Protein AF-A0A1Y1L1N4-F1 (afdb_monomer_lite)

InterPro domains:
  IPR015883 Beta-hexosaminidase, catalytic domain [PF00728] (5-169)
  IPR017853 Glycoside hydrolase superfamily [SSF51445] (10-170)
  IPR025705 Beta-hexosaminidase [PR00738] (24-42)
  IPR025705 Beta-hexosaminidase [PR00738] (46-59)
  IPR025705 Beta-hexosaminidase [PTHR22600] (9-166)

Foldseek 3Di:
DQPDDCQPVPVVLGQFPDPDHDDQQLLDPVSLVVCLVVQQVVLVVDPDLEDEPEQPDHGPSNNVPDPRSVVVCVVPVVDFLLVVLQSCCVRNVCSNCDCNRNVDPNHEYEYECCCCDPPGHHHPDDDLSYAYEYAEPFPVSVVVQVVVNHHYDYCHPVPHVPPPDPDDPDDD

Secondary structure (DSSP, 8-state):
-TTS---TTSGGG---SSSSP----TT-HHHHHHHHHHHHHHHHH---SEEEEE-----HHHHTT-HHHHHHHHH-TT--HHHHHHHHHHHHHHHHH-HHHHS-SS-EEEEETHHHH-TTT--S---TTSEEEE-SSTHHHHHHHHHTT--EEE--HHHH-TTTTS--SS--

Structure (mmCIF, N/CA/C/O backbone):
data_AF-A0A1Y1L1N4-F1
#
_entry.id   AF-A0A1Y1L1N4-F1
#
loop_
_atom_site.group_PDB
_atom_site.id
_atom_site.type_symbol
_atom_site.label_atom_id
_atom_site.label_alt_id
_atom_site.label_comp_id
_atom_site.label_asym_id
_atom_site.label_entity_id
_atom_site.label_seq_id
_atom_site.pdbx_PDB_ins_code
_atom_site.Cartn_x
_atom_site.Cartn_y
_atom_site.Cartn_z
_atom_site.occupancy
_atom_site.B_iso_or_equiv
_atom_site.auth_seq_id
_atom_site.auth_comp_id
_atom_site.auth_asym_id
_atom_site.auth_atom_id
_atom_site.pdbx_PDB_model_num
ATOM 1 N N . CYS A 1 1 ? 11.489 8.683 -5.565 1.00 94.75 1 CYS A N 1
ATOM 2 C CA . CYS A 1 1 ? 11.864 8.805 -6.988 1.00 94.75 1 CYS A CA 1
ATOM 3 C C . CYS A 1 1 ? 11.060 9.875 -7.763 1.00 94.75 1 CYS A C 1
ATOM 5 O O . CYS A 1 1 ? 11.048 9.839 -8.983 1.00 94.75 1 CYS A O 1
ATOM 7 N N . GLN A 1 2 ? 10.440 10.878 -7.116 1.00 92.56 2 GLN A N 1
ATOM 8 C CA . GLN A 1 2 ? 9.474 11.773 -7.794 1.00 92.56 2 GLN A CA 1
ATOM 9 C C . GLN A 1 2 ? 10.022 12.612 -8.965 1.00 92.56 2 GLN A C 1
ATOM 11 O O . GLN A 1 2 ? 9.280 13.000 -9.853 1.00 92.56 2 GLN A O 1
ATOM 16 N N . ASN A 1 3 ? 11.325 12.908 -8.948 1.00 91.94 3 ASN A N 1
ATOM 17 C CA . ASN A 1 3 ? 12.011 13.687 -9.985 1.00 91.94 3 ASN A CA 1
ATOM 18 C C . ASN A 1 3 ? 12.917 12.793 -10.849 1.00 91.94 3 ASN A C 1
ATOM 20 O O . ASN A 1 3 ? 13.913 13.266 -11.393 1.00 91.94 3 ASN A O 1
ATOM 24 N N . SER A 1 4 ? 12.653 11.486 -10.877 1.00 92.88 4 SER A N 1
ATOM 25 C CA . SER A 1 4 ? 13.426 10.528 -11.669 1.00 92.88 4 SER A CA 1
ATOM 26 C C . SER A 1 4 ? 12.684 10.143 -12.941 1.00 92.88 4 SER A C 1
ATOM 28 O O . SER A 1 4 ? 11.476 10.331 -13.053 1.00 92.88 4 SER A O 1
ATOM 30 N N . TRP A 1 5 ? 13.419 9.573 -13.887 1.00 95.69 5 TRP A N 1
ATOM 31 C CA . TRP A 1 5 ? 12.833 8.902 -15.033 1.00 95.69 5 TRP A CA 1
ATOM 32 C C . TRP A 1 5 ? 12.209 7.566 -14.597 1.00 95.69 5 TRP A C 1
ATOM 34 O O . TRP A 1 5 ? 12.852 6.783 -13.899 1.00 95.69 5 TRP A O 1
ATOM 44 N N . TRP A 1 6 ? 10.964 7.301 -15.007 1.00 95.81 6 TRP A N 1
ATOM 45 C CA . TRP A 1 6 ? 10.266 6.039 -14.710 1.00 95.81 6 TRP A CA 1
ATOM 46 C C . TRP A 1 6 ? 10.940 4.803 -15.325 1.00 95.81 6 TRP A C 1
ATOM 48 O O . TRP A 1 6 ? 10.800 3.719 -14.777 1.00 95.81 6 TRP A O 1
ATOM 58 N N . SER A 1 7 ? 11.746 4.990 -16.377 1.00 96.50 7 SER A N 1
ATOM 59 C CA . SER A 1 7 ? 12.719 4.025 -16.903 1.00 96.50 7 SER A CA 1
ATOM 60 C C . SER A 1 7 ? 12.162 2.700 -17.433 1.00 96.50 7 SER A C 1
ATOM 62 O O . SER A 1 7 ? 12.846 1.680 -17.378 1.00 96.50 7 SER A O 1
ATOM 64 N N . ASN A 1 8 ? 10.962 2.700 -18.022 1.00 95.81 8 ASN A N 1
ATOM 65 C CA . ASN A 1 8 ? 10.428 1.507 -18.698 1.00 95.81 8 ASN A CA 1
ATOM 66 C C . ASN A 1 8 ? 11.102 1.203 -20.052 1.00 95.81 8 ASN A C 1
ATOM 68 O O . ASN A 1 8 ? 10.989 0.089 -20.555 1.00 95.81 8 ASN A O 1
ATOM 72 N N . ASP A 1 9 ? 11.850 2.151 -20.618 1.00 95.00 9 ASP A N 1
ATOM 73 C CA . ASP A 1 9 ? 12.786 1.956 -21.738 1.00 95.00 9 ASP A CA 1
ATOM 74 C C . ASP A 1 9 ? 14.054 1.173 -21.332 1.00 95.00 9 ASP A C 1
ATOM 76 O O . ASP A 1 9 ? 14.704 0.559 -22.178 1.00 95.00 9 ASP A O 1
ATOM 80 N N . ASN A 1 10 ? 14.385 1.143 -20.037 1.00 96.12 10 ASN A N 1
ATOM 81 C CA . ASN A 1 10 ? 15.445 0.324 -19.451 1.00 96.12 10 ASN A CA 1
ATOM 82 C C . ASN A 1 10 ? 14.941 -0.363 -18.172 1.00 96.12 10 ASN A C 1
ATOM 84 O O . ASN A 1 10 ? 15.230 0.071 -17.055 1.00 96.12 10 ASN A O 1
ATOM 88 N N . TRP A 1 11 ? 14.181 -1.445 -18.363 1.00 94.31 11 TRP A N 1
ATOM 89 C CA . TRP A 1 11 ? 13.404 -2.128 -17.323 1.00 94.31 11 TRP A CA 1
ATOM 90 C C . TRP A 1 11 ? 14.145 -2.429 -16.003 1.00 94.31 11 TRP A C 1
ATOM 92 O O . TRP A 1 11 ? 13.573 -2.177 -14.945 1.00 94.31 11 TRP A O 1
ATOM 102 N N . PRO A 1 12 ? 15.417 -2.881 -15.989 1.00 95.94 12 PRO A N 1
ATOM 103 C CA . PRO A 1 12 ? 16.164 -3.071 -14.739 1.00 95.94 12 PRO A CA 1
ATOM 104 C C . PRO A 1 12 ? 16.289 -1.827 -13.844 1.00 95.94 12 PRO A C 1
ATOM 106 O O . PRO A 1 12 ? 16.607 -1.958 -12.664 1.00 95.94 12 PRO A O 1
ATOM 109 N N . LEU A 1 13 ? 16.086 -0.626 -14.392 1.00 95.69 13 LEU A N 1
ATOM 110 C CA . LEU A 1 13 ? 16.136 0.647 -13.669 1.00 95.69 13 LEU A CA 1
ATOM 111 C C . LEU A 1 13 ? 14.746 1.262 -13.443 1.00 95.69 13 LEU A C 1
ATOM 113 O O . LEU A 1 13 ? 14.669 2.402 -12.979 1.00 95.69 13 LEU A O 1
ATOM 117 N N . HIS A 1 14 ? 13.665 0.546 -13.770 1.00 96.81 14 HIS A N 1
ATOM 118 C CA . HIS A 1 14 ? 12.310 1.080 -13.691 1.00 96.81 14 HIS A CA 1
ATOM 119 C C . HIS A 1 14 ? 11.928 1.530 -12.269 1.00 96.81 14 HIS A C 1
ATOM 121 O O . HIS A 1 14 ? 12.365 0.961 -11.264 1.00 96.81 14 HIS A O 1
ATOM 127 N N . THR A 1 15 ? 11.124 2.589 -12.170 1.00 97.69 15 THR A N 1
ATOM 128 C CA . THR A 1 15 ? 10.691 3.165 -10.882 1.00 97.69 15 THR A CA 1
ATOM 129 C C . THR A 1 15 ? 9.181 3.363 -10.761 1.00 97.69 15 THR A C 1
ATOM 131 O O . THR A 1 15 ? 8.722 3.759 -9.690 1.00 97.69 15 THR A O 1
ATOM 134 N N . ALA A 1 16 ? 8.422 3.098 -11.829 1.00 97.56 16 ALA A N 1
ATOM 135 C CA . ALA A 1 16 ? 6.962 3.137 -11.882 1.00 97.56 16 ALA A CA 1
ATOM 136 C C . ALA A 1 16 ? 6.424 2.282 -13.029 1.00 97.56 16 ALA A C 1
ATOM 138 O O . ALA A 1 16 ? 7.054 2.203 -14.079 1.00 97.56 16 ALA A O 1
ATOM 139 N N . VAL A 1 17 ? 5.231 1.701 -12.863 1.00 96.19 17 VAL A N 1
ATOM 140 C CA . VAL A 1 17 ? 4.516 1.037 -13.969 1.00 96.19 17 VAL A CA 1
ATOM 141 C C . VAL A 1 17 ? 4.051 2.025 -15.036 1.00 96.19 17 VAL A C 1
ATOM 143 O O . VAL A 1 17 ? 3.884 1.638 -16.188 1.00 96.19 17 VAL A O 1
ATOM 146 N N . GLN A 1 18 ? 3.846 3.288 -14.655 1.00 95.56 18 GLN A N 1
ATOM 147 C CA . GLN A 1 18 ? 3.304 4.368 -15.475 1.00 95.56 18 GLN A CA 1
ATOM 148 C C . GLN A 1 18 ? 3.935 5.709 -15.051 1.00 95.56 18 GLN A C 1
ATOM 150 O O . GLN A 1 18 ? 4.211 5.902 -13.863 1.00 95.56 18 GLN A O 1
ATOM 155 N N . PRO A 1 19 ? 4.179 6.664 -15.969 1.00 95.00 19 PRO A N 1
ATOM 156 C CA . PRO A 1 19 ? 4.549 8.021 -15.579 1.00 95.00 19 PRO A CA 1
ATOM 157 C C . PRO A 1 19 ? 3.352 8.715 -14.904 1.00 95.00 19 PRO A C 1
ATOM 159 O O . PRO A 1 19 ? 2.224 8.616 -15.383 1.00 95.00 19 PRO A O 1
ATOM 162 N N . ASN A 1 20 ? 3.524 9.479 -13.826 1.00 95.50 20 ASN A N 1
ATOM 163 C CA . ASN A 1 20 ? 4.750 10.033 -13.232 1.00 95.50 20 ASN A CA 1
ATOM 164 C C . ASN A 1 20 ? 5.213 9.232 -11.988 1.00 95.50 20 ASN A C 1
ATOM 166 O O . ASN A 1 20 ? 4.374 8.966 -11.127 1.00 95.50 20 ASN A O 1
ATOM 170 N N . PRO A 1 21 ? 6.510 8.883 -11.825 1.00 97.44 21 PRO A N 1
ATOM 171 C CA . PRO A 1 21 ? 6.954 8.064 -10.698 1.00 97.44 21 PRO A CA 1
ATOM 172 C C . PRO A 1 21 ? 6.876 8.812 -9.363 1.00 97.44 21 PRO A C 1
ATOM 174 O O . PRO A 1 21 ? 7.048 10.028 -9.296 1.00 97.44 21 PRO A O 1
ATOM 177 N N . GLY A 1 22 ? 6.700 8.078 -8.263 1.00 98.12 22 GLY A N 1
ATOM 178 C CA . GLY A 1 22 ? 6.703 8.652 -6.919 1.00 98.12 22 GLY A CA 1
ATOM 179 C C . GLY A 1 22 ? 6.117 7.715 -5.868 1.00 98.12 22 GLY A C 1
ATOM 180 O O . GLY A 1 22 ? 5.051 7.155 -6.061 1.00 98.12 22 GLY A O 1
ATOM 181 N N . GLN A 1 23 ? 6.802 7.583 -4.731 1.00 98.50 23 GLN A N 1
ATOM 182 C CA . GLN A 1 23 ? 6.330 6.840 -3.561 1.00 98.50 23 GLN A CA 1
ATOM 183 C C . GLN A 1 23 ? 6.731 7.581 -2.288 1.00 98.50 23 GLN A C 1
ATOM 185 O O . GLN A 1 23 ? 7.742 8.294 -2.272 1.00 98.50 23 GLN A O 1
ATOM 190 N N . LEU A 1 24 ? 5.942 7.402 -1.227 1.00 98.44 24 LEU A N 1
ATOM 191 C CA . LEU A 1 24 ? 6.238 7.952 0.093 1.00 98.44 24 LEU A CA 1
ATOM 192 C C . LEU A 1 24 ? 7.542 7.361 0.645 1.00 98.44 24 LEU A C 1
ATOM 194 O O . LEU A 1 24 ? 7.803 6.165 0.528 1.00 98.44 24 LEU A O 1
ATOM 198 N N . ASP A 1 25 ? 8.358 8.204 1.278 1.00 98.31 25 ASP A N 1
ATOM 199 C CA . ASP A 1 25 ? 9.550 7.745 1.988 1.00 98.31 25 ASP A CA 1
ATOM 200 C C . ASP A 1 25 ? 9.151 7.254 3.382 1.00 98.31 25 ASP A C 1
ATOM 202 O O . ASP A 1 25 ? 8.943 8.048 4.304 1.00 98.31 25 ASP A O 1
ATOM 206 N N . VAL A 1 26 ? 9.033 5.938 3.525 1.00 97.88 26 VAL A N 1
ATOM 207 C CA . VAL A 1 26 ? 8.570 5.290 4.760 1.00 97.88 26 VAL A CA 1
ATOM 208 C C . VAL A 1 26 ? 9.583 5.390 5.904 1.00 97.88 26 VAL A C 1
ATOM 210 O O . VAL A 1 26 ? 9.204 5.210 7.059 1.00 97.88 26 VAL A O 1
ATOM 213 N N . MET A 1 27 ? 10.846 5.726 5.610 1.00 98.31 27 MET A N 1
ATOM 214 C CA . MET A 1 27 ? 11.891 5.950 6.616 1.00 98.31 27 MET A CA 1
ATOM 215 C C . MET A 1 27 ? 11.971 7.403 7.083 1.00 98.31 27 MET A C 1
ATOM 217 O O . MET A 1 27 ? 12.674 7.699 8.047 1.00 98.31 27 MET A O 1
ATOM 221 N N . ASN A 1 28 ? 11.264 8.327 6.431 1.00 98.25 28 ASN A N 1
ATOM 222 C CA . ASN A 1 28 ? 11.184 9.710 6.878 1.00 98.25 28 ASN A CA 1
ATOM 223 C C . ASN A 1 28 ? 10.061 9.867 7.922 1.00 98.25 28 ASN A C 1
ATOM 225 O O . ASN A 1 28 ? 8.886 9.789 7.561 1.00 98.25 28 ASN A O 1
ATOM 229 N N . PRO A 1 29 ? 10.357 10.195 9.197 1.00 97.75 29 PRO A N 1
ATOM 230 C CA . PRO A 1 29 ? 9.323 10.321 10.230 1.00 97.75 29 PRO A CA 1
ATOM 231 C C . PRO A 1 29 ? 8.270 11.398 9.925 1.00 97.75 29 PRO A C 1
ATOM 233 O O . PRO A 1 29 ? 7.133 11.316 10.391 1.00 97.75 29 PRO A O 1
ATOM 236 N N . LYS A 1 30 ? 8.622 12.414 9.122 1.00 98.44 30 LYS A N 1
ATOM 237 C CA . LYS A 1 30 ? 7.679 13.464 8.708 1.00 98.44 30 LYS A CA 1
ATOM 238 C C . LYS A 1 30 ? 6.596 12.943 7.763 1.00 98.44 30 LYS A C 1
ATOM 240 O O . LYS A 1 30 ? 5.533 13.556 7.709 1.00 98.44 30 LYS A O 1
ATOM 245 N N . THR A 1 31 ? 6.826 11.823 7.073 1.00 98.62 31 THR A N 1
ATOM 246 C CA . THR A 1 31 ? 5.821 11.167 6.224 1.00 98.62 31 THR A CA 1
ATOM 247 C C . THR A 1 31 ? 4.559 10.879 7.025 1.00 98.62 31 THR A C 1
ATOM 249 O O . THR A 1 31 ? 3.486 11.348 6.660 1.00 98.62 31 THR A O 1
ATOM 252 N N . TYR A 1 32 ? 4.688 10.224 8.179 1.00 98.56 32 TYR A N 1
ATOM 253 C CA . TYR A 1 32 ? 3.546 9.864 9.023 1.00 98.56 32 TYR A CA 1
ATOM 254 C C . TYR A 1 32 ? 2.842 11.089 9.620 1.00 98.56 32 TYR A C 1
ATOM 256 O O . TYR A 1 32 ? 1.623 11.096 9.753 1.00 98.56 32 TYR A O 1
ATOM 264 N N . GLN A 1 33 ? 3.575 12.169 9.909 1.00 98.31 33 GLN A N 1
ATOM 265 C CA . GLN A 1 33 ? 2.964 13.418 10.383 1.00 98.31 33 GLN A CA 1
ATOM 266 C C . GLN A 1 33 ? 2.085 14.066 9.309 1.00 98.31 33 GLN A C 1
ATOM 268 O O . GLN A 1 33 ? 0.987 14.538 9.605 1.00 98.31 33 GLN A O 1
ATOM 273 N N . VAL A 1 34 ? 2.571 14.118 8.068 1.00 98.62 34 VAL A N 1
ATOM 274 C CA . VAL A 1 34 ? 1.827 14.711 6.950 1.00 98.62 34 VAL A CA 1
ATOM 275 C C . VAL A 1 34 ? 0.650 13.820 6.568 1.00 98.62 34 VAL A C 1
ATOM 277 O O . VAL A 1 34 ? -0.473 14.314 6.491 1.00 98.62 34 VAL A O 1
ATOM 280 N N . VAL A 1 35 ? 0.884 12.513 6.415 1.00 98.62 35 VAL A N 1
ATOM 281 C CA . VAL A 1 35 ? -0.160 11.521 6.120 1.00 98.62 35 VAL A CA 1
ATOM 282 C C . VAL A 1 35 ? -1.257 11.568 7.180 1.00 98.62 35 VAL A C 1
ATOM 284 O O . VAL A 1 35 ? -2.423 11.664 6.819 1.00 98.62 35 VAL A O 1
ATOM 287 N N . GLY A 1 36 ? -0.910 11.598 8.470 1.00 98.38 36 GLY A N 1
ATOM 288 C CA . GLY A 1 36 ? -1.888 11.696 9.557 1.00 98.38 36 GLY A CA 1
ATOM 289 C C . GLY A 1 36 ? -2.743 12.956 9.504 1.00 98.38 36 GLY A C 1
ATOM 290 O O . GLY A 1 36 ? -3.957 12.874 9.674 1.00 98.38 36 GLY A O 1
ATOM 291 N N . LYS A 1 37 ? -2.146 14.115 9.202 1.00 98.50 37 LYS A N 1
ATOM 292 C CA . LYS A 1 37 ? -2.897 15.374 9.067 1.00 98.50 37 LYS A CA 1
ATOM 293 C C . LYS A 1 37 ? -3.869 15.337 7.893 1.00 98.50 37 LYS A C 1
ATOM 295 O O . LYS A 1 37 ? -5.041 15.654 8.076 1.00 98.50 37 LYS A O 1
ATOM 300 N N . VAL A 1 38 ? -3.394 14.921 6.717 1.00 98.69 38 VAL A N 1
ATOM 301 C CA . VAL A 1 38 ? -4.228 14.816 5.509 1.00 98.69 38 VAL A CA 1
ATOM 302 C C . VAL A 1 38 ? -5.346 13.799 5.727 1.00 98.69 38 VAL A C 1
ATOM 304 O O . VAL A 1 38 ? -6.514 14.112 5.509 1.00 98.69 38 VAL A O 1
ATOM 307 N N . TYR A 1 39 ? -5.007 12.611 6.230 1.00 98.69 39 TYR A N 1
ATOM 308 C CA . TYR A 1 39 ? -5.973 11.565 6.547 1.00 98.69 39 TYR A CA 1
ATOM 309 C C . TYR A 1 39 ? -7.027 12.048 7.544 1.00 98.69 39 TYR A C 1
ATOM 311 O O . TYR A 1 39 ? -8.214 11.810 7.328 1.00 98.69 39 TYR A O 1
ATOM 319 N N . SER A 1 40 ? -6.624 12.750 8.608 1.00 98.31 40 SER A N 1
ATOM 320 C CA . SER A 1 40 ? -7.569 13.219 9.619 1.00 98.31 40 SER A CA 1
ATOM 321 C C . SER A 1 40 ? -8.517 14.288 9.089 1.00 98.31 40 SER A C 1
ATOM 323 O O . SER A 1 40 ? -9.715 14.240 9.372 1.00 98.31 40 SER A O 1
ATOM 325 N N . GLU A 1 41 ? -8.015 15.230 8.288 1.00 98.31 41 GLU A N 1
ATOM 326 C CA . GLU A 1 41 ? -8.864 16.246 7.667 1.00 98.31 41 GLU A CA 1
ATOM 327 C C . GLU A 1 41 ? -9.890 15.613 6.719 1.00 98.31 41 GLU A C 1
ATOM 329 O O . GLU A 1 41 ? -11.077 15.937 6.796 1.00 98.31 41 GLU A O 1
ATOM 334 N N . LEU A 1 42 ? -9.457 14.682 5.863 1.00 98.31 42 LEU A N 1
ATOM 335 C CA . LEU A 1 42 ? -10.349 13.985 4.937 1.00 98.31 42 LEU A CA 1
ATOM 336 C C . LEU A 1 42 ? -11.362 13.120 5.689 1.00 98.31 42 LEU A C 1
ATOM 338 O O . LEU A 1 42 ? -12.560 13.222 5.438 1.00 98.31 42 LEU A O 1
ATOM 342 N N . SER A 1 43 ? -10.912 12.323 6.657 1.00 97.81 43 SER A N 1
ATOM 343 C CA . SER A 1 43 ? -11.781 11.411 7.412 1.00 97.81 43 SER A CA 1
ATOM 344 C C . SER A 1 43 ? -12.902 12.135 8.151 1.00 97.81 43 SER A C 1
ATOM 346 O O . SER A 1 43 ? -14.002 11.607 8.254 1.00 97.81 43 SER A O 1
ATOM 348 N N . LYS A 1 44 ? -12.665 13.369 8.613 1.00 93.62 44 LYS A N 1
ATOM 349 C CA . LYS A 1 44 ? -13.688 14.201 9.268 1.00 93.62 44 LYS A CA 1
ATOM 350 C C . LYS A 1 44 ? -14.714 14.789 8.294 1.00 93.62 44 LYS A C 1
ATOM 352 O O . LYS A 1 44 ? -15.776 15.223 8.733 1.00 93.62 44 LYS A O 1
ATOM 357 N N . LYS A 1 45 ? -14.415 14.822 6.992 1.00 96.88 45 LYS A N 1
ATOM 358 C CA . LYS A 1 45 ? -15.336 15.292 5.943 1.00 96.88 45 LYS A CA 1
ATOM 359 C C . LYS A 1 45 ? -16.199 14.172 5.365 1.00 96.88 45 LYS A C 1
ATOM 361 O O . LYS A 1 45 ? -17.295 14.455 4.890 1.00 96.88 45 LYS A O 1
ATOM 366 N N . PHE A 1 46 ? -15.729 12.927 5.406 1.00 97.31 46 PHE A N 1
ATOM 367 C CA . PHE A 1 46 ? -16.465 11.774 4.893 1.00 97.31 46 PHE A CA 1
ATOM 368 C C . PHE A 1 46 ? -17.174 11.026 6.023 1.00 97.31 46 PHE A C 1
ATOM 370 O O . PHE A 1 46 ? -16.564 10.603 7.000 1.00 97.31 46 PHE A O 1
ATOM 377 N N . SER A 1 47 ? -18.486 10.846 5.882 1.00 96.00 47 SER A N 1
ATOM 378 C CA . SER A 1 47 ? -19.318 10.213 6.907 1.00 96.00 47 SER A CA 1
ATOM 379 C C . SER A 1 47 ? -19.215 8.691 6.937 1.00 96.00 47 SER A C 1
ATOM 381 O O . SER A 1 47 ? -19.769 8.093 7.852 1.00 96.00 47 SER A O 1
ATOM 383 N N . ASP A 1 48 ? -18.555 8.064 5.969 1.00 97.56 48 ASP A N 1
ATOM 384 C CA . ASP A 1 48 ? -18.472 6.609 5.871 1.00 97.56 48 ASP A CA 1
ATOM 385 C C . ASP A 1 48 ? -17.453 6.016 6.860 1.00 97.56 48 ASP A C 1
ATOM 387 O O . ASP A 1 48 ? -16.448 6.651 7.215 1.00 97.56 48 ASP A O 1
ATOM 391 N N . ASP A 1 49 ? -17.718 4.795 7.321 1.00 97.12 49 ASP A N 1
ATOM 392 C CA . ASP A 1 49 ? -16.839 4.064 8.237 1.00 97.12 49 ASP A CA 1
ATOM 393 C C . ASP A 1 49 ? -15.743 3.294 7.486 1.00 97.12 49 ASP A C 1
ATOM 395 O O . ASP A 1 49 ? -14.711 2.969 8.076 1.00 97.12 49 ASP A O 1
ATOM 399 N N . PHE A 1 50 ? -15.857 3.134 6.167 1.00 98.38 50 PHE A N 1
ATOM 400 C CA . PHE A 1 50 ? -14.794 2.658 5.290 1.00 98.38 50 PHE A CA 1
ATOM 401 C C . PHE A 1 50 ? -13.875 3.793 4.830 1.00 98.38 50 PHE A C 1
ATOM 403 O O . PHE A 1 50 ? -14.305 4.913 4.550 1.00 98.38 50 PHE A O 1
ATOM 410 N N . PHE A 1 51 ? -12.579 3.502 4.737 1.00 98.75 51 PHE A N 1
ATOM 411 C CA . PHE A 1 51 ? -11.608 4.386 4.095 1.00 98.75 51 PHE A CA 1
ATOM 412 C C . PHE A 1 51 ? -10.621 3.554 3.277 1.00 98.75 51 PHE A C 1
ATOM 414 O O . PHE A 1 51 ? -9.966 2.659 3.812 1.00 98.75 51 PHE A O 1
ATOM 421 N N . HIS A 1 52 ? -10.496 3.852 1.985 1.00 98.81 52 HIS A N 1
ATOM 422 C CA . HIS A 1 52 ? -9.520 3.187 1.128 1.00 98.81 52 HIS A CA 1
ATOM 423 C C . HIS A 1 52 ? -8.159 3.878 1.254 1.00 98.81 52 HIS A C 1
ATOM 425 O O . HIS A 1 52 ? -8.051 5.077 1.001 1.00 98.81 52 HIS A O 1
ATOM 431 N N . VAL A 1 53 ? -7.119 3.140 1.644 1.00 98.69 53 VAL A N 1
ATOM 432 C CA . VAL A 1 53 ? -5.764 3.693 1.862 1.00 98.69 53 VAL A CA 1
ATOM 433 C C . VAL A 1 53 ? -4.740 3.232 0.819 1.00 98.69 53 VAL A C 1
ATOM 435 O O . VAL A 1 53 ? -3.565 3.572 0.925 1.00 98.69 53 VAL A O 1
ATOM 438 N N . GLY A 1 54 ? -5.187 2.511 -0.214 1.00 98.56 54 GLY A N 1
ATOM 439 C CA . GLY A 1 54 ? -4.366 2.141 -1.372 1.00 98.56 54 GLY A CA 1
ATOM 440 C C . GLY A 1 54 ? -3.526 0.899 -1.095 1.00 98.56 54 GLY A C 1
ATOM 441 O O . GLY A 1 54 ? -4.049 -0.085 -0.574 1.00 98.56 54 GLY A O 1
ATOM 442 N N . GLY A 1 55 ? -2.236 0.960 -1.425 1.00 97.94 55 GLY A N 1
ATOM 443 C CA . GLY A 1 55 ? -1.274 -0.120 -1.175 1.00 97.94 55 GLY A CA 1
ATOM 444 C C . GLY A 1 55 ? -0.964 -0.989 -2.396 1.00 97.94 55 GLY A C 1
ATOM 445 O O . GLY A 1 55 ? -0.418 -2.075 -2.239 1.00 97.94 55 GLY A O 1
ATOM 446 N N . ASP A 1 56 ? -1.314 -0.514 -3.584 1.00 98.50 56 ASP A N 1
ATOM 447 C CA . ASP A 1 56 ? -1.018 -1.097 -4.887 1.00 98.50 56 ASP A CA 1
ATOM 448 C C . ASP A 1 56 ? 0.399 -0.770 -5.383 1.00 98.50 56 ASP A C 1
ATOM 450 O O . ASP A 1 56 ? 0.977 0.268 -5.053 1.00 98.50 56 ASP A O 1
ATOM 454 N N . GLU A 1 57 ? 0.950 -1.687 -6.187 1.00 98.06 57 GLU A N 1
ATOM 455 C CA . GLU A 1 57 ? 2.066 -1.444 -7.111 1.00 98.06 57 GLU A CA 1
ATOM 456 C C . GLU A 1 57 ? 3.324 -0.787 -6.512 1.00 98.06 57 GLU A C 1
ATOM 458 O O . GLU A 1 57 ? 3.927 0.103 -7.116 1.00 98.06 57 GLU A O 1
ATOM 463 N N . LEU A 1 58 ? 3.792 -1.249 -5.348 1.00 98.12 58 LEU A N 1
ATOM 464 C CA . LEU A 1 58 ? 5.075 -0.791 -4.803 1.00 98.12 58 LEU A CA 1
ATOM 465 C C . LEU A 1 58 ? 6.249 -1.138 -5.732 1.00 98.12 58 LEU A C 1
ATOM 467 O O . LEU A 1 58 ? 6.521 -2.298 -6.024 1.00 98.12 58 LEU A O 1
ATOM 471 N N . GLN A 1 59 ? 7.012 -0.118 -6.119 1.00 97.88 59 GLN A N 1
ATOM 472 C CA . GLN A 1 59 ? 8.151 -0.218 -7.028 1.00 97.88 59 GLN A CA 1
ATOM 473 C C . GLN A 1 59 ? 9.458 -0.167 -6.253 1.00 97.88 59 GLN A C 1
ATOM 475 O O . GLN A 1 59 ? 9.863 0.873 -5.714 1.00 97.88 59 GLN A O 1
ATOM 480 N N . ILE A 1 60 ? 10.167 -1.290 -6.236 1.00 96.44 60 ILE A N 1
ATOM 481 C CA . ILE A 1 60 ? 11.410 -1.423 -5.474 1.00 96.44 60 ILE A CA 1
ATOM 482 C C . ILE A 1 60 ? 12.525 -0.505 -5.997 1.00 96.44 60 ILE A C 1
ATOM 484 O O . ILE A 1 60 ? 13.304 0.040 -5.209 1.00 96.44 60 ILE A O 1
ATOM 488 N N . GLY A 1 61 ? 12.547 -0.231 -7.308 1.00 96.94 61 GLY A N 1
ATOM 489 C CA . GLY A 1 61 ? 13.488 0.708 -7.923 1.00 96.94 61 GLY A CA 1
ATOM 490 C C . GLY A 1 61 ? 13.310 2.144 -7.419 1.00 96.94 61 GLY A C 1
ATOM 491 O O . GLY A 1 61 ? 14.292 2.870 -7.239 1.00 96.94 61 GLY A O 1
ATOM 492 N N . CYS A 1 62 ? 12.078 2.548 -7.080 1.00 98.00 62 CYS A N 1
ATOM 493 C CA . CYS A 1 62 ? 11.802 3.885 -6.554 1.00 98.00 62 CYS A CA 1
ATOM 494 C C . CYS A 1 62 ? 12.472 4.127 -5.191 1.00 98.00 62 CYS A C 1
ATOM 496 O O . CYS A 1 62 ? 12.933 5.243 -4.905 1.00 98.00 62 CYS A O 1
ATOM 498 N N . PHE A 1 63 ? 12.547 3.087 -4.357 1.00 97.06 63 PHE A N 1
ATOM 499 C CA . PHE A 1 63 ? 13.086 3.165 -3.000 1.00 97.06 63 PHE A CA 1
ATOM 500 C C . PHE A 1 63 ? 14.588 3.454 -2.963 1.00 97.06 63 PHE A C 1
ATOM 502 O O . PHE A 1 63 ? 15.060 4.103 -2.027 1.00 97.06 63 PHE A O 1
ATOM 509 N N . ASN A 1 64 ? 15.333 3.076 -4.006 1.00 95.62 64 ASN A N 1
ATOM 510 C CA . ASN A 1 64 ? 16.777 3.314 -4.089 1.00 95.62 64 ASN A CA 1
ATOM 511 C C . ASN A 1 64 ? 17.141 4.816 -4.115 1.00 95.62 64 ASN A C 1
ATOM 513 O O . ASN A 1 64 ? 18.266 5.210 -3.813 1.00 95.62 64 ASN A O 1
ATOM 517 N N . PHE A 1 65 ? 16.174 5.685 -4.423 1.00 97.69 65 PHE A N 1
ATOM 518 C CA . PHE A 1 65 ? 16.358 7.138 -4.413 1.00 97.69 65 PHE A CA 1
ATOM 519 C C . PHE A 1 65 ? 16.278 7.754 -3.009 1.00 97.69 65 PHE A C 1
ATOM 521 O O . PHE A 1 65 ? 16.698 8.898 -2.828 1.00 97.69 65 PHE A O 1
ATOM 528 N N . SER A 1 66 ? 15.763 7.035 -2.006 1.00 98.12 66 SER A N 1
ATOM 529 C CA . SER A 1 66 ? 15.773 7.510 -0.620 1.00 98.12 66 SER A CA 1
ATOM 530 C C . SER A 1 66 ? 17.095 7.153 0.051 1.00 98.12 66 SER A C 1
ATOM 532 O O . SER A 1 66 ? 17.514 5.995 0.080 1.00 98.12 66 SER A O 1
ATOM 534 N N . LYS A 1 67 ? 17.768 8.150 0.639 1.00 98.06 67 LYS A N 1
ATOM 535 C CA . LYS A 1 67 ? 18.916 7.880 1.513 1.00 98.06 67 LYS A CA 1
ATOM 536 C C . LYS A 1 67 ? 18.481 7.103 2.761 1.00 98.06 67 LYS A C 1
ATOM 538 O O . LYS A 1 67 ? 19.161 6.157 3.124 1.00 98.06 67 LYS A O 1
ATOM 543 N N . GLY A 1 68 ? 17.348 7.465 3.369 1.00 98.44 68 GLY A N 1
ATOM 544 C CA . GLY A 1 68 ? 16.853 6.817 4.587 1.00 98.44 68 GLY A CA 1
ATOM 545 C C . GLY A 1 68 ? 16.575 5.330 4.381 1.00 98.44 68 GLY A C 1
ATOM 546 O O . GLY A 1 68 ? 17.011 4.512 5.183 1.00 98.44 68 GLY A O 1
ATOM 547 N N . ILE A 1 69 ? 15.936 4.969 3.266 1.00 98.44 69 ILE A N 1
ATOM 548 C CA . ILE A 1 69 ? 15.677 3.562 2.932 1.00 98.44 69 ILE A CA 1
ATOM 549 C C . ILE A 1 69 ? 16.983 2.809 2.640 1.00 98.44 69 ILE A C 1
ATOM 551 O O . ILE A 1 69 ? 17.180 1.709 3.152 1.00 98.44 69 ILE A O 1
ATOM 555 N N . ARG A 1 70 ? 17.915 3.404 1.883 1.00 98.38 70 ARG A N 1
ATOM 556 C CA . ARG A 1 70 ? 19.230 2.783 1.637 1.00 98.38 70 ARG A CA 1
ATOM 557 C C . ARG A 1 70 ? 20.031 2.570 2.922 1.00 98.38 70 ARG A C 1
ATOM 559 O O . ARG A 1 70 ? 20.590 1.495 3.107 1.00 98.38 70 ARG A O 1
ATOM 566 N N . ASP A 1 71 ? 20.067 3.561 3.810 1.00 98.56 71 ASP A N 1
ATOM 567 C CA . ASP A 1 71 ? 20.733 3.446 5.111 1.00 98.56 71 ASP A CA 1
ATOM 568 C C . ASP A 1 71 ? 20.071 2.352 5.969 1.00 98.56 71 ASP A C 1
ATOM 570 O O . ASP A 1 71 ? 20.759 1.584 6.639 1.00 98.56 71 ASP A O 1
ATOM 574 N N . TRP A 1 72 ? 18.738 2.246 5.924 1.00 98.50 72 TRP A N 1
ATOM 575 C CA . TRP A 1 72 ? 17.983 1.229 6.654 1.00 98.50 72 TRP A CA 1
ATOM 576 C C . TRP A 1 72 ? 18.303 -0.192 6.172 1.00 98.50 72 TRP A C 1
ATOM 578 O O . TRP A 1 72 ? 18.492 -1.074 7.008 1.00 98.50 72 TRP A O 1
ATOM 588 N N . PHE A 1 73 ? 18.446 -0.417 4.864 1.00 98.44 73 PHE A N 1
ATOM 589 C CA . PHE A 1 73 ? 18.925 -1.700 4.332 1.00 98.44 73 PHE A CA 1
ATOM 590 C C . PHE A 1 73 ? 20.401 -1.960 4.652 1.00 98.44 73 PHE A C 1
ATOM 592 O O . PHE A 1 73 ? 20.769 -3.078 4.999 1.00 98.44 73 PHE A O 1
ATOM 599 N N . ALA A 1 74 ? 21.256 -0.936 4.590 1.00 98.44 74 ALA A N 1
ATOM 600 C CA . ALA A 1 74 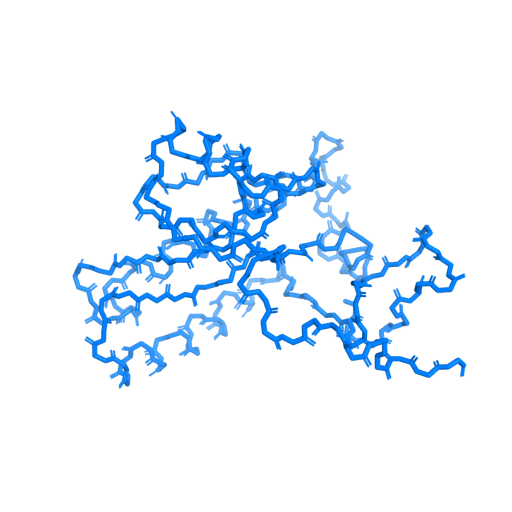? 22.677 -1.080 4.912 1.00 98.44 74 ALA A CA 1
ATOM 601 C C . ALA A 1 74 ? 22.924 -1.434 6.391 1.00 98.44 74 ALA A C 1
ATOM 603 O O . ALA A 1 74 ? 23.913 -2.093 6.708 1.00 98.44 74 ALA A O 1
ATOM 604 N N . ALA A 1 75 ? 22.035 -1.005 7.292 1.00 98.56 75 ALA A N 1
ATOM 605 C CA . ALA A 1 75 ? 22.129 -1.287 8.723 1.00 98.56 75 ALA A CA 1
ATOM 606 C C . ALA A 1 75 ? 21.833 -2.754 9.085 1.00 98.56 75 ALA A C 1
ATOM 608 O O . ALA A 1 75 ? 22.293 -3.218 10.127 1.00 98.56 75 ALA A O 1
ATOM 609 N N . ASP A 1 76 ? 21.074 -3.477 8.258 1.00 98.38 76 ASP A N 1
ATOM 610 C CA . ASP A 1 76 ? 20.802 -4.901 8.452 1.00 98.38 76 ASP A CA 1
ATOM 611 C C . ASP A 1 76 ? 20.576 -5.595 7.094 1.00 98.38 76 ASP A C 1
ATOM 613 O O . ASP A 1 76 ? 19.507 -5.441 6.497 1.00 98.38 76 ASP A O 1
ATOM 617 N N . PRO A 1 77 ? 21.548 -6.395 6.612 1.00 96.69 77 PRO A N 1
ATOM 618 C CA . PRO A 1 77 ? 21.493 -7.021 5.293 1.00 96.69 77 PRO A CA 1
ATOM 619 C C . PRO A 1 77 ? 20.443 -8.136 5.180 1.00 96.6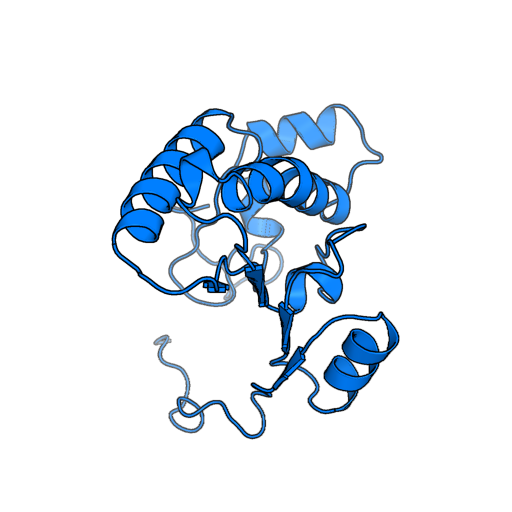9 77 PRO A C 1
ATOM 621 O O . PRO A 1 77 ? 20.260 -8.677 4.093 1.00 96.69 77 PRO A O 1
ATOM 624 N N . LYS A 1 78 ? 19.773 -8.518 6.277 1.00 98.12 78 LYS A N 1
ATOM 625 C CA . LYS A 1 78 ? 18.655 -9.474 6.240 1.00 98.12 78 LYS A CA 1
ATOM 626 C C . LYS A 1 78 ? 17.333 -8.819 5.853 1.00 98.12 78 LYS A C 1
ATOM 628 O O . LYS A 1 78 ? 16.392 -9.542 5.542 1.00 98.12 78 LYS A O 1
ATOM 633 N N . ARG A 1 79 ? 17.256 -7.485 5.893 1.00 98.38 79 ARG A N 1
ATOM 634 C CA . ARG A 1 79 ? 16.049 -6.740 5.535 1.00 98.38 79 ARG A CA 1
ATOM 635 C C . ARG A 1 79 ? 15.767 -6.849 4.045 1.00 98.38 79 ARG A C 1
ATOM 637 O O . ARG A 1 79 ? 16.660 -6.753 3.208 1.00 98.38 79 ARG A O 1
ATOM 644 N N . THR A 1 80 ? 14.491 -6.971 3.734 1.00 98.44 80 THR A N 1
ATOM 645 C CA . THR A 1 80 ? 13.933 -7.111 2.392 1.00 98.44 80 THR A CA 1
ATOM 646 C C . THR A 1 80 ? 12.876 -6.034 2.134 1.00 98.44 80 THR A C 1
ATOM 648 O O . THR A 1 80 ? 12.473 -5.299 3.039 1.00 98.44 80 THR A O 1
ATOM 651 N N . TYR A 1 81 ? 12.395 -5.924 0.895 1.00 98.38 81 TYR A N 1
ATOM 652 C CA . TYR A 1 81 ? 11.285 -5.020 0.581 1.00 98.38 81 TYR A CA 1
ATOM 653 C C . TYR A 1 81 ? 9.970 -5.436 1.256 1.00 98.38 81 TYR A C 1
ATOM 655 O O . TYR A 1 81 ? 9.157 -4.565 1.561 1.00 98.38 81 TYR A O 1
ATOM 663 N N . PHE A 1 82 ? 9.807 -6.721 1.588 1.00 98.62 82 PHE A N 1
ATOM 664 C CA . PHE A 1 82 ? 8.695 -7.204 2.409 1.00 98.62 82 PHE A CA 1
ATOM 665 C C . PHE A 1 82 ? 8.742 -6.600 3.821 1.00 98.62 82 PHE A C 1
ATOM 667 O O . PHE A 1 82 ? 7.732 -6.121 4.334 1.00 98.62 82 PHE A O 1
ATOM 674 N N . ASP A 1 83 ? 9.937 -6.513 4.421 1.00 98.75 83 ASP A N 1
ATOM 675 C CA . ASP A 1 83 ? 10.131 -5.857 5.723 1.00 98.75 83 ASP A CA 1
ATOM 676 C C . ASP A 1 83 ? 9.888 -4.346 5.643 1.00 98.75 83 ASP A C 1
ATOM 678 O O . ASP A 1 83 ? 9.372 -3.742 6.583 1.00 98.75 83 ASP A O 1
ATOM 682 N N . LEU A 1 84 ? 10.249 -3.723 4.518 1.00 98.69 84 LEU A N 1
ATOM 683 C CA . LEU A 1 84 ? 10.015 -2.298 4.293 1.00 98.69 84 LEU A CA 1
ATOM 684 C C . LEU A 1 84 ? 8.515 -1.982 4.188 1.00 98.69 84 LEU A C 1
ATOM 686 O O . LEU A 1 84 ? 8.058 -0.997 4.771 1.00 98.69 84 LEU A O 1
ATOM 690 N N . ASN A 1 85 ? 7.744 -2.816 3.483 1.00 98.69 85 ASN A N 1
ATOM 691 C CA . ASN A 1 85 ? 6.290 -2.667 3.438 1.00 98.69 85 ASN A CA 1
ATOM 692 C C . ASN A 1 85 ? 5.654 -3.003 4.794 1.00 98.69 85 ASN A C 1
ATOM 694 O O . ASN A 1 85 ? 4.787 -2.268 5.260 1.00 98.69 85 ASN A O 1
ATOM 698 N N . GLN A 1 86 ? 6.140 -4.033 5.497 1.00 98.81 86 GLN A N 1
ATOM 699 C CA . GLN A 1 86 ? 5.688 -4.306 6.862 1.00 98.81 86 GLN A CA 1
ATOM 700 C C . GLN A 1 86 ? 5.919 -3.103 7.781 1.00 98.81 86 GLN A C 1
ATOM 702 O O . GLN A 1 86 ? 5.025 -2.740 8.538 1.00 98.81 86 GLN A O 1
ATOM 707 N N . TYR A 1 87 ? 7.069 -2.430 7.669 1.00 98.75 87 TYR A N 1
ATOM 708 C CA . TYR A 1 87 ? 7.336 -1.211 8.428 1.00 98.75 87 TYR A CA 1
ATOM 709 C C . TYR A 1 87 ? 6.278 -0.139 8.150 1.00 98.75 87 TYR A C 1
ATOM 711 O O . TYR A 1 87 ? 5.760 0.463 9.089 1.00 98.75 87 TYR A O 1
ATOM 719 N N . TRP A 1 88 ? 5.916 0.089 6.884 1.00 98.75 88 TRP A N 1
ATOM 720 C CA . TRP A 1 88 ? 4.821 1.000 6.550 1.00 98.75 88 TRP A CA 1
ATOM 721 C C . TRP A 1 88 ? 3.509 0.576 7.212 1.00 98.75 88 TRP A C 1
ATOM 723 O O . TRP A 1 88 ? 2.875 1.407 7.862 1.00 98.75 88 TRP A O 1
ATOM 733 N N . ILE A 1 89 ? 3.124 -0.698 7.104 1.00 98.69 89 ILE A N 1
ATOM 734 C CA . ILE A 1 89 ? 1.893 -1.221 7.709 1.00 98.69 89 ILE A CA 1
ATOM 735 C C . ILE A 1 89 ? 1.894 -1.012 9.225 1.00 98.69 89 ILE A C 1
ATOM 737 O O . ILE A 1 89 ? 0.935 -0.448 9.751 1.00 98.69 89 ILE A O 1
ATOM 741 N N . ASP A 1 90 ? 2.980 -1.346 9.916 1.00 98.69 90 ASP A N 1
ATOM 742 C CA . ASP A 1 90 ? 3.088 -1.227 11.374 1.00 98.69 90 ASP A CA 1
ATOM 743 C C . ASP A 1 90 ? 2.968 0.224 11.873 1.00 98.69 90 ASP A C 1
ATOM 745 O O . ASP A 1 90 ? 2.490 0.461 12.982 1.00 98.69 90 ASP A O 1
ATOM 749 N N . HIS A 1 91 ? 3.368 1.208 11.062 1.00 98.50 91 HIS A N 1
ATOM 750 C CA . HIS A 1 91 ? 3.348 2.624 11.445 1.00 98.50 91 HIS A CA 1
ATOM 751 C C . HIS A 1 91 ? 2.102 3.362 10.938 1.00 98.50 91 HIS A C 1
ATOM 753 O O . HIS A 1 91 ? 1.575 4.242 11.623 1.00 98.50 91 HIS A O 1
ATOM 759 N N . ALA A 1 92 ? 1.611 3.019 9.747 1.00 98.56 92 ALA A N 1
ATOM 760 C CA . ALA A 1 92 ? 0.479 3.686 9.115 1.00 98.56 92 ALA A CA 1
ATOM 761 C C . ALA A 1 92 ? -0.866 3.098 9.563 1.00 98.56 92 ALA A C 1
ATOM 763 O O . ALA A 1 92 ? -1.812 3.853 9.790 1.00 98.56 92 ALA A O 1
ATOM 764 N N . TYR A 1 93 ? -0.965 1.778 9.759 1.00 98.44 93 TYR A N 1
ATOM 765 C CA . TYR A 1 93 ? -2.223 1.134 10.149 1.00 98.44 93 TYR A CA 1
ATOM 766 C C . TYR A 1 93 ? -2.782 1.668 11.483 1.00 98.44 93 TYR A C 1
ATOM 768 O O . TYR A 1 93 ? -3.946 2.074 11.497 1.00 98.44 93 TYR A O 1
ATOM 776 N N . PRO A 1 94 ? -2.004 1.784 12.583 1.00 98.00 94 PRO A N 1
ATOM 777 C CA . PRO A 1 94 ? -2.520 2.355 13.831 1.00 98.00 94 PRO A CA 1
ATOM 778 C C . PRO A 1 94 ? -2.940 3.820 13.681 1.00 98.00 94 PRO A C 1
ATOM 780 O O . PRO A 1 94 ? -3.912 4.260 14.294 1.00 98.00 94 PRO A O 1
ATOM 783 N N . LEU A 1 95 ? -2.231 4.576 12.839 1.00 98.00 95 LEU A N 1
ATOM 784 C CA . LEU A 1 95 ? -2.549 5.969 12.546 1.00 98.00 95 LEU A CA 1
ATOM 785 C C . LEU A 1 95 ? -3.907 6.091 11.845 1.00 98.00 95 LEU A C 1
ATOM 787 O O . LEU A 1 95 ? -4.697 6.952 12.236 1.00 98.00 95 LEU A O 1
ATOM 791 N N . PHE A 1 96 ? -4.194 5.224 10.872 1.00 98.38 96 PHE A N 1
ATOM 792 C CA . PHE A 1 96 ? -5.475 5.197 10.162 1.00 98.38 96 PHE A CA 1
ATOM 793 C C . PHE A 1 96 ? -6.622 4.660 11.025 1.00 98.38 96 PHE A C 1
ATOM 795 O O . PHE A 1 96 ? -7.735 5.166 10.953 1.00 98.38 96 PHE A O 1
ATOM 802 N N . MET A 1 97 ? -6.365 3.662 11.869 1.00 98.00 97 MET A N 1
ATOM 803 C CA . MET A 1 97 ? -7.386 3.069 12.742 1.00 98.00 97 MET A CA 1
ATOM 804 C C . MET A 1 97 ? -7.688 3.902 13.994 1.00 98.00 97 MET A C 1
ATOM 806 O O . MET A 1 97 ? -8.691 3.659 14.657 1.00 98.00 97 MET A O 1
ATOM 810 N N . SER A 1 98 ? -6.837 4.872 14.336 1.00 96.94 98 SER A N 1
ATOM 811 C CA . SER A 1 98 ? -7.037 5.743 15.498 1.00 96.94 98 SER A CA 1
ATOM 812 C C . SER A 1 98 ? -8.354 6.518 15.400 1.00 96.94 98 SER A C 1
ATOM 814 O O . SER A 1 98 ? -8.605 7.193 14.400 1.00 96.94 98 SER A O 1
ATOM 816 N N . GLU A 1 99 ? -9.174 6.486 16.455 1.00 96.56 99 GLU A N 1
ATOM 817 C CA . GLU A 1 99 ? -10.407 7.286 16.558 1.00 96.56 99 GLU A CA 1
ATOM 818 C C . GLU A 1 99 ? -10.104 8.795 16.514 1.00 96.56 99 GLU A C 1
ATOM 820 O O . GLU A 1 99 ? -10.858 9.557 15.917 1.00 96.56 99 GLU A O 1
ATOM 825 N N . GLU A 1 100 ? -8.967 9.236 17.064 1.00 96.62 100 GLU A N 1
ATOM 826 C CA . GLU A 1 100 ? -8.550 10.647 17.036 1.00 96.62 100 GLU A CA 1
ATOM 827 C C . GLU A 1 100 ? -8.329 11.142 15.600 1.00 96.62 100 GLU A C 1
ATOM 829 O O . GLU A 1 100 ? -8.788 12.224 15.209 1.00 96.62 100 GLU A O 1
ATOM 834 N N . ASN A 1 101 ? -7.632 10.331 14.801 1.00 97.00 101 ASN A N 1
ATOM 835 C CA . ASN A 1 101 ? -7.329 10.680 13.423 1.00 97.00 101 ASN A CA 1
ATOM 836 C C . ASN A 1 101 ? -8.555 10.477 12.539 1.00 97.00 101 ASN A C 1
ATOM 838 O O . ASN A 1 101 ? -8.944 11.397 11.823 1.00 97.00 101 ASN A O 1
ATOM 842 N N . SER A 1 102 ? -9.172 9.299 12.605 1.00 97.19 102 SER A N 1
ATOM 843 C CA . SER A 1 102 ? -10.264 8.905 11.719 1.00 97.19 102 SER A CA 1
ATOM 844 C C . SER A 1 102 ? -11.605 9.556 12.061 1.00 97.19 102 SER A C 1
ATOM 846 O O . SER A 1 102 ? -12.467 9.642 11.190 1.00 97.19 102 SER A O 1
ATOM 848 N N . GLY A 1 103 ? -11.803 9.986 13.311 1.00 96.44 103 GLY A N 1
ATOM 849 C CA . GLY A 1 103 ? -13.096 10.424 13.838 1.00 96.44 103 GLY A CA 1
ATOM 850 C C . GLY A 1 103 ? -14.126 9.297 13.980 1.00 96.44 103 GLY A C 1
ATOM 851 O O . GLY A 1 103 ? -15.308 9.592 14.153 1.00 96.44 103 GLY A O 1
ATOM 852 N N . LYS A 1 104 ? -13.711 8.028 13.858 1.00 96.00 104 LYS A N 1
ATOM 853 C CA . LYS A 1 104 ? -14.592 6.858 13.770 1.00 96.00 104 LYS A CA 1
ATOM 854 C C . LYS A 1 104 ? -14.192 5.778 14.769 1.00 96.00 104 LYS A C 1
ATOM 856 O O . LYS A 1 104 ? -13.031 5.390 14.829 1.00 96.00 104 LYS A O 1
ATOM 861 N N . LYS A 1 105 ? -15.179 5.246 15.492 1.00 93.88 105 LYS A N 1
ATOM 862 C CA . LYS A 1 105 ? -15.001 4.088 16.385 1.00 93.88 105 LYS A CA 1
ATOM 863 C C . LYS A 1 105 ? -14.899 2.781 15.613 1.00 93.88 105 LYS A C 1
ATOM 865 O O . LYS A 1 105 ? -14.043 1.957 15.905 1.00 93.88 105 LYS A O 1
ATOM 870 N N . ASP A 1 106 ? -15.728 2.649 14.584 1.00 95.38 106 ASP A N 1
ATOM 871 C CA . ASP A 1 106 ? -15.868 1.426 13.796 1.00 95.38 106 ASP A CA 1
ATOM 872 C C . ASP A 1 106 ? -15.155 1.537 12.436 1.00 95.38 106 ASP A C 1
ATOM 874 O O . ASP A 1 106 ? -15.594 0.963 11.440 1.00 95.38 106 ASP A O 1
ATOM 878 N N . ARG A 1 107 ? -14.049 2.301 12.374 1.00 97.88 107 ARG A N 1
ATOM 879 C CA . ARG A 1 107 ? -13.260 2.481 11.145 1.00 97.88 107 ARG A CA 1
ATOM 880 C C . ARG A 1 107 ? -12.861 1.119 10.577 1.00 97.88 107 ARG A C 1
ATOM 882 O O . ARG A 1 107 ? -12.246 0.309 11.267 1.00 97.88 107 ARG A O 1
ATOM 889 N N . ARG A 1 108 ? -13.117 0.903 9.288 1.00 98.19 108 ARG A N 1
ATOM 890 C CA . ARG A 1 108 ? -12.561 -0.211 8.510 1.00 98.19 108 ARG A CA 1
ATOM 891 C C . ARG A 1 108 ? -11.763 0.320 7.328 1.00 98.19 108 ARG A C 1
ATOM 893 O O . ARG A 1 108 ? -12.144 1.302 6.696 1.00 98.19 108 ARG A O 1
ATOM 900 N N . LEU A 1 109 ? -10.639 -0.325 7.038 1.00 98.75 109 LEU A N 1
ATOM 901 C CA . LEU A 1 109 ? -9.789 0.055 5.914 1.00 98.75 109 LEU A CA 1
ATOM 902 C C . LEU A 1 109 ? -10.009 -0.881 4.737 1.00 98.75 109 LEU A C 1
ATOM 904 O O . LEU A 1 109 ? -10.245 -2.076 4.923 1.00 98.75 109 LEU A O 1
ATOM 908 N N . ILE A 1 110 ? -9.883 -0.319 3.542 1.00 98.94 110 ILE A N 1
ATOM 909 C CA . ILE A 1 110 ? -9.775 -1.065 2.294 1.00 98.94 110 ILE A CA 1
ATOM 910 C C . ILE A 1 110 ? -8.366 -0.824 1.745 1.00 98.94 110 ILE A C 1
ATOM 912 O O . ILE A 1 110 ? -7.872 0.311 1.756 1.00 98.94 110 ILE A O 1
ATOM 916 N N . MET A 1 111 ? -7.708 -1.892 1.314 1.00 98.94 111 MET A N 1
ATOM 917 C CA . MET A 1 111 ? -6.413 -1.848 0.639 1.00 98.94 111 MET A CA 1
ATOM 918 C C . MET A 1 111 ? -6.465 -2.719 -0.610 1.00 98.94 111 MET A C 1
ATOM 920 O O . MET A 1 111 ? -7.224 -3.690 -0.661 1.00 98.94 111 MET A O 1
ATOM 924 N N . TRP A 1 112 ? -5.635 -2.399 -1.595 1.00 98.94 112 TRP A N 1
ATOM 925 C CA . TRP A 1 112 ? -5.432 -3.282 -2.737 1.00 98.94 112 TRP A CA 1
ATOM 926 C C . TRP A 1 112 ? -4.733 -4.575 -2.313 1.00 98.94 112 TRP A C 1
ATOM 928 O O . TRP A 1 112 ? -3.969 -4.606 -1.344 1.00 98.94 112 TRP A O 1
ATOM 938 N N . GLU A 1 113 ? -5.006 -5.657 -3.039 1.00 98.81 113 GLU A N 1
ATOM 939 C CA . GLU A 1 113 ? -4.502 -6.992 -2.705 1.00 98.81 113 GLU A CA 1
ATOM 940 C C . GLU A 1 113 ? -2.974 -7.116 -2.691 1.00 98.81 113 GLU A C 1
ATOM 942 O O . GLU A 1 113 ? -2.447 -8.003 -2.021 1.00 98.81 113 GLU A O 1
ATOM 947 N N . ASP A 1 114 ? -2.258 -6.234 -3.388 1.00 98.81 114 ASP A N 1
ATOM 948 C CA . ASP A 1 114 ? -0.796 -6.190 -3.475 1.00 98.81 114 ASP A CA 1
ATOM 949 C C . ASP A 1 114 ? -0.121 -6.171 -2.103 1.00 98.81 114 ASP A C 1
ATOM 951 O O . ASP A 1 114 ? 0.921 -6.802 -1.922 1.00 98.81 114 ASP A O 1
ATOM 955 N N . VAL A 1 115 ? -0.746 -5.534 -1.108 1.00 98.56 115 VAL A N 1
ATOM 956 C CA . VAL A 1 115 ? -0.228 -5.502 0.266 1.00 98.56 115 VAL A CA 1
ATOM 957 C C . VAL A 1 115 ? -0.062 -6.918 0.835 1.00 98.56 115 VAL A C 1
ATOM 959 O O . VAL A 1 115 ? 0.812 -7.137 1.666 1.00 98.56 115 VAL A O 1
ATOM 962 N N . VAL A 1 116 ? -0.854 -7.889 0.373 1.00 98.75 116 VAL A N 1
ATOM 963 C CA . VAL A 1 116 ? -0.808 -9.294 0.811 1.00 98.75 116 VAL A CA 1
ATOM 964 C C . VAL A 1 116 ? -0.225 -10.223 -0.259 1.00 98.75 116 VAL A C 1
ATOM 966 O O . VAL A 1 116 ? 0.384 -11.233 0.085 1.00 98.75 116 VAL A O 1
ATOM 969 N N . LEU A 1 117 ? -0.421 -9.922 -1.545 1.00 98.56 117 LEU A N 1
ATOM 970 C CA . LEU A 1 117 ? -0.145 -10.851 -2.647 1.00 98.56 117 LEU A CA 1
ATOM 971 C C . LEU A 1 117 ? 0.975 -10.419 -3.601 1.00 98.56 117 LEU A C 1
ATOM 973 O O . LEU A 1 117 ? 1.346 -11.220 -4.461 1.00 98.56 117 LEU A O 1
ATOM 977 N N . SER A 1 118 ? 1.517 -9.203 -3.480 1.00 97.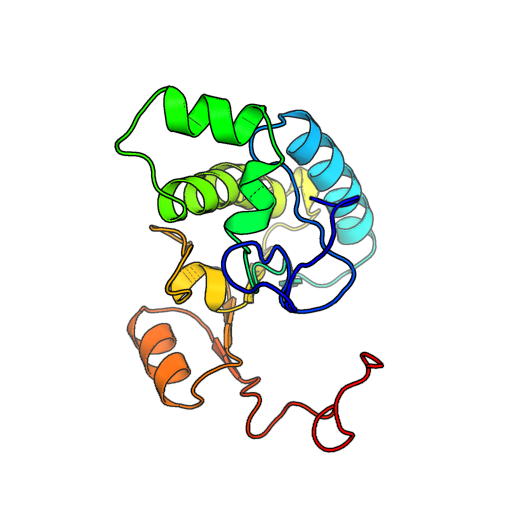88 118 SER A N 1
ATOM 978 C CA . SER A 1 118 ? 2.619 -8.749 -4.337 1.00 97.88 118 SER A CA 1
ATOM 979 C C . SER A 1 118 ? 3.819 -9.691 -4.231 1.00 97.88 118 SER A C 1
ATOM 981 O O . SER A 1 118 ? 4.272 -10.030 -3.136 1.00 97.88 118 SER A O 1
ATOM 983 N N . ALA A 1 119 ? 4.368 -10.098 -5.375 1.00 97.12 119 ALA A N 1
ATOM 984 C CA . ALA A 1 119 ? 5.545 -10.961 -5.413 1.00 97.12 119 ALA A CA 1
ATOM 985 C C . ALA A 1 119 ? 6.816 -10.251 -4.918 1.00 97.12 119 ALA A C 1
ATOM 987 O O . ALA A 1 119 ? 7.713 -10.913 -4.403 1.00 97.12 119 ALA A O 1
ATOM 988 N N . ASP A 1 120 ? 6.874 -8.924 -5.043 1.00 96.12 120 ASP A N 1
ATOM 989 C CA . ASP A 1 120 ? 8.102 -8.153 -4.838 1.00 96.12 120 ASP A CA 1
ATOM 990 C C . ASP A 1 120 ? 8.165 -7.466 -3.469 1.00 96.12 120 ASP A C 1
ATOM 992 O O . ASP A 1 120 ? 9.256 -7.224 -2.947 1.00 96.12 120 ASP A O 1
ATOM 996 N N . ALA A 1 121 ? 7.009 -7.117 -2.889 1.00 97.38 121 ALA A N 1
ATOM 997 C CA . ALA A 1 121 ? 6.965 -6.286 -1.686 1.00 97.38 121 ALA A CA 1
ATOM 998 C C . ALA A 1 121 ? 5.673 -6.421 -0.854 1.00 97.38 121 ALA A C 1
ATOM 1000 O O . ALA A 1 121 ? 5.238 -5.433 -0.262 1.00 97.38 121 ALA A O 1
ATOM 1001 N N . HIS A 1 122 ? 5.031 -7.594 -0.775 1.00 98.50 122 HIS A N 1
ATOM 1002 C CA . HIS A 1 122 ? 3.924 -7.778 0.182 1.00 98.50 122 HIS A CA 1
ATOM 1003 C C . HIS A 1 122 ? 4.387 -7.582 1.639 1.00 98.50 122 HIS A C 1
ATOM 1005 O O . HIS A 1 122 ? 5.552 -7.772 1.976 1.00 98.50 122 HIS A O 1
ATOM 1011 N N . ALA A 1 123 ? 3.478 -7.194 2.525 1.00 98.62 123 ALA A N 1
ATOM 1012 C CA . ALA A 1 123 ? 3.731 -7.157 3.958 1.00 98.62 123 ALA A CA 1
ATOM 1013 C C . ALA A 1 123 ? 3.529 -8.554 4.566 1.00 98.62 123 ALA A C 1
ATOM 1015 O O . ALA A 1 123 ? 2.646 -9.310 4.160 1.00 98.62 123 ALA A O 1
ATOM 1016 N N . HIS A 1 124 ? 4.330 -8.894 5.574 1.00 98.25 124 HIS A N 1
ATOM 1017 C CA . HIS A 1 124 ? 4.289 -10.200 6.242 1.00 98.25 124 HIS A CA 1
ATOM 1018 C C . HIS A 1 124 ? 2.987 -10.447 7.007 1.00 98.25 124 HIS A C 1
ATOM 1020 O O . HIS A 1 124 ? 2.493 -11.571 7.074 1.00 98.25 124 HIS A O 1
ATOM 1026 N N . ASN A 1 125 ? 2.447 -9.403 7.629 1.00 98.25 125 ASN A N 1
ATOM 1027 C CA . ASN A 1 125 ? 1.273 -9.468 8.478 1.00 98.25 125 ASN A CA 1
ATOM 1028 C C . ASN A 1 125 ? 0.394 -8.235 8.270 1.00 98.25 125 ASN A C 1
ATOM 1030 O O . ASN A 1 125 ? 0.742 -7.117 8.654 1.00 98.25 125 ASN A O 1
ATOM 1034 N N . VAL A 1 126 ? -0.787 -8.476 7.710 1.00 98.62 126 VAL A N 1
ATOM 1035 C CA . VAL A 1 126 ? -1.824 -7.469 7.488 1.00 98.62 126 VAL A CA 1
ATOM 1036 C C . VAL A 1 126 ? -3.067 -7.896 8.254 1.00 98.62 126 VAL A C 1
ATOM 1038 O O . VAL A 1 126 ? -3.530 -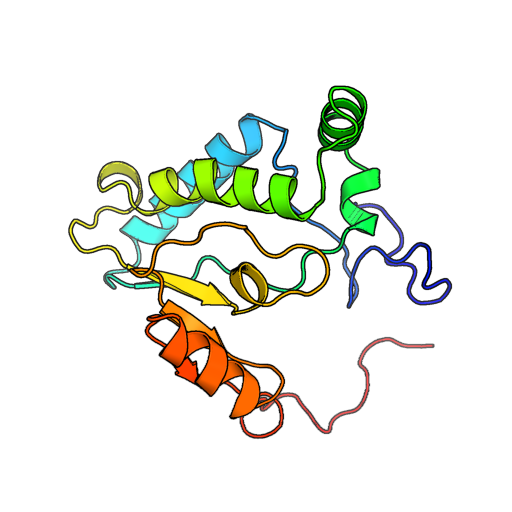9.031 8.102 1.00 98.62 126 VAL A O 1
ATOM 1041 N N . SER A 1 127 ? -3.624 -6.992 9.064 1.00 98.31 127 SER A N 1
ATOM 1042 C CA . SER A 1 127 ? -4.814 -7.273 9.875 1.00 98.31 127 SER A CA 1
ATOM 1043 C C . SER A 1 127 ? -5.964 -7.821 9.025 1.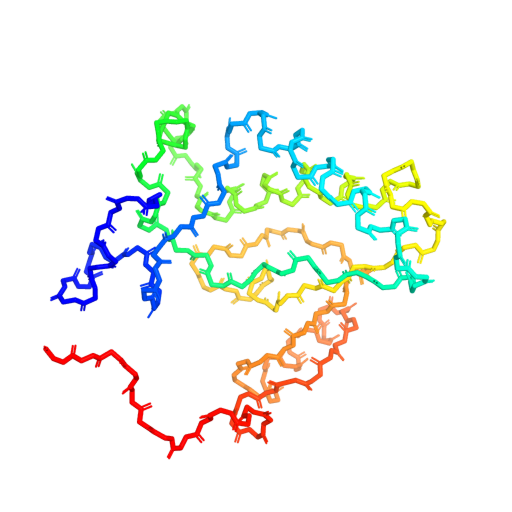00 98.31 127 SER A C 1
ATOM 1045 O O . SER A 1 127 ? -6.325 -7.231 8.009 1.00 98.31 127 SER A O 1
ATOM 1047 N N . LYS A 1 128 ? -6.601 -8.907 9.484 1.00 98.38 128 LYS A N 1
ATOM 1048 C CA . LYS A 1 128 ? -7.768 -9.518 8.817 1.00 98.38 128 LYS A CA 1
ATOM 1049 C C . LYS A 1 128 ? -9.016 -8.630 8.825 1.00 98.38 128 LYS A C 1
ATOM 1051 O O . LYS A 1 128 ? -9.968 -8.911 8.112 1.00 98.38 128 LYS A O 1
ATOM 1056 N N . SER A 1 129 ? -9.014 -7.546 9.606 1.00 97.56 129 SER A N 1
ATOM 1057 C CA . SER A 1 129 ? -10.079 -6.536 9.571 1.00 97.56 129 SER A CA 1
ATOM 1058 C C . SER A 1 129 ? -10.046 -5.664 8.310 1.00 97.56 129 SER A C 1
ATOM 1060 O O . SER A 1 129 ? -11.074 -5.060 7.981 1.00 97.56 129 SER A O 1
ATOM 1062 N N . VAL A 1 130 ? -8.895 -5.581 7.627 1.00 98.69 130 VAL A N 1
ATOM 1063 C CA . VAL A 1 130 ? -8.746 -4.848 6.364 1.00 98.69 130 VAL A CA 1
ATOM 1064 C C . VAL A 1 130 ? -9.440 -5.628 5.254 1.00 98.69 130 VAL A C 1
ATOM 1066 O O . VAL A 1 130 ? -9.241 -6.832 5.110 1.00 98.69 130 VAL A O 1
ATOM 1069 N N . ILE A 1 131 ? -10.247 -4.929 4.466 1.00 98.94 131 ILE A N 1
ATOM 1070 C CA . ILE A 1 131 ? -10.894 -5.483 3.280 1.00 98.94 131 ILE A CA 1
ATOM 1071 C C . ILE A 1 131 ? -9.900 -5.420 2.122 1.00 98.94 131 ILE A C 1
ATOM 1073 O O . ILE A 1 131 ? -9.320 -4.365 1.859 1.00 98.94 131 ILE A O 1
ATOM 1077 N N . MET A 1 132 ? -9.714 -6.538 1.429 1.00 98.94 132 MET A N 1
ATOM 1078 C CA . MET A 1 132 ? -8.821 -6.630 0.277 1.00 98.94 132 MET A CA 1
ATOM 1079 C C . MET A 1 132 ? -9.604 -6.379 -1.008 1.00 98.94 132 MET A C 1
ATOM 1081 O O . MET A 1 132 ? -10.543 -7.107 -1.323 1.00 98.94 132 MET A O 1
ATOM 1085 N N . GLN A 1 133 ? -9.220 -5.363 -1.771 1.00 98.94 133 GLN A N 1
ATOM 1086 C CA . GLN A 1 133 ? -9.751 -5.142 -3.110 1.00 98.94 133 GLN A CA 1
ATOM 1087 C C . GLN A 1 133 ? -8.875 -5.891 -4.122 1.00 98.94 133 GLN A C 1
ATOM 1089 O O . GLN A 1 133 ? -7.700 -5.569 -4.300 1.00 98.94 133 GLN A O 1
ATOM 1094 N N . SER A 1 134 ? -9.437 -6.931 -4.742 1.00 98.88 134 SER A N 1
ATOM 1095 C CA . SER A 1 134 ? -8.722 -7.851 -5.635 1.00 98.88 134 SER A CA 1
ATOM 1096 C C . SER A 1 134 ? -8.941 -7.472 -7.093 1.00 98.88 134 SER A C 1
ATOM 1098 O O . SER A 1 134 ? -10.088 -7.377 -7.539 1.00 98.88 134 SER A O 1
ATOM 1100 N N . TRP A 1 135 ? -7.854 -7.264 -7.834 1.00 98.75 135 TRP A N 1
ATOM 1101 C CA . TRP A 1 135 ? -7.898 -6.778 -9.215 1.00 98.75 135 TRP A CA 1
ATOM 1102 C C . TRP A 1 135 ? -7.144 -7.670 -10.203 1.00 98.75 135 TRP A C 1
ATOM 1104 O O . TRP A 1 135 ? -7.458 -7.650 -11.390 1.00 98.75 135 TRP A O 1
ATOM 1114 N N . ASN A 1 136 ? -6.213 -8.504 -9.750 1.00 97.75 136 ASN A N 1
ATOM 1115 C CA . ASN A 1 136 ? -5.365 -9.321 -10.607 1.00 97.75 136 ASN A CA 1
ATOM 1116 C C . ASN A 1 136 ? -5.716 -10.818 -10.497 1.00 97.75 136 ASN A C 1
ATOM 1118 O O . ASN A 1 136 ? -6.280 -11.273 -9.505 1.00 97.75 136 ASN A O 1
ATOM 1122 N N . ASN A 1 137 ? -5.404 -11.605 -11.530 1.00 98.00 137 ASN A N 1
ATOM 1123 C CA . ASN A 1 137 ? -5.597 -13.065 -11.609 1.00 98.00 137 ASN A CA 1
ATOM 1124 C C . ASN A 1 137 ? -7.009 -13.595 -11.260 1.00 98.00 137 ASN A C 1
ATOM 1126 O O . ASN A 1 137 ? -7.169 -14.778 -10.932 1.00 98.00 137 ASN A O 1
ATOM 1130 N N . GLY A 1 138 ? -8.038 -12.747 -11.327 1.00 97.81 138 GLY A N 1
ATOM 1131 C CA . GLY A 1 138 ? -9.441 -13.122 -11.160 1.00 97.81 138 GLY A CA 1
ATOM 1132 C C . GLY A 1 138 ? -9.721 -14.004 -9.938 1.00 97.81 138 GLY A C 1
ATOM 1133 O O . GLY A 1 138 ? -9.268 -13.753 -8.820 1.00 97.81 138 GLY A O 1
ATOM 1134 N N . VAL A 1 139 ? -10.458 -15.094 -10.174 1.00 98.19 139 VAL A N 1
ATOM 1135 C CA . VAL A 1 139 ? -10.872 -16.061 -9.142 1.00 98.19 139 VAL A CA 1
ATOM 1136 C C . VAL A 1 139 ? -9.685 -16.629 -8.356 1.00 98.19 139 VAL A C 1
ATOM 1138 O O . VAL A 1 139 ? -9.845 -16.949 -7.182 1.00 98.19 139 VAL A O 1
ATOM 1141 N N . ALA A 1 140 ? -8.493 -16.733 -8.952 1.00 98.50 140 ALA A N 1
ATOM 1142 C CA . ALA A 1 140 ? -7.338 -17.321 -8.278 1.00 98.50 140 ALA A CA 1
ATOM 1143 C C . ALA A 1 140 ? -6.843 -16.465 -7.102 1.00 98.50 140 ALA A C 1
ATOM 1145 O O . ALA A 1 140 ? -6.538 -17.011 -6.041 1.00 98.50 140 ALA A O 1
ATOM 1146 N N . ASN A 1 141 ? -6.770 -15.140 -7.257 1.00 98.56 141 ASN A N 1
ATOM 1147 C CA . ASN A 1 141 ? -6.391 -14.267 -6.144 1.00 98.56 141 ASN A CA 1
ATOM 1148 C C . ASN A 1 141 ? -7.533 -14.115 -5.133 1.00 98.56 141 ASN A C 1
ATOM 1150 O O . ASN A 1 141 ? -7.284 -14.178 -3.929 1.00 98.56 141 ASN A O 1
ATOM 1154 N N . ILE A 1 142 ? -8.783 -14.035 -5.602 1.00 98.81 142 ILE A N 1
ATOM 1155 C CA . ILE A 1 142 ? -9.968 -14.015 -4.731 1.00 98.81 142 ILE A CA 1
ATOM 1156 C C . ILE A 1 142 ? -9.989 -15.253 -3.817 1.00 98.81 142 ILE A C 1
ATOM 1158 O O . ILE A 1 142 ? -10.172 -15.128 -2.605 1.00 98.81 142 ILE A O 1
ATOM 1162 N N . ASP A 1 143 ? -9.745 -16.448 -4.363 1.00 98.75 143 ASP A N 1
ATOM 1163 C CA . ASP A 1 143 ? -9.672 -17.699 -3.597 1.00 98.75 143 ASP A CA 1
ATOM 1164 C C . ASP A 1 143 ? -8.539 -17.674 -2.557 1.00 98.75 143 ASP A C 1
ATOM 1166 O O . ASP A 1 143 ? -8.755 -18.041 -1.403 1.00 98.75 143 ASP A O 1
ATOM 1170 N N . LYS A 1 144 ? -7.347 -17.172 -2.914 1.00 98.69 144 LYS A N 1
ATOM 1171 C CA . LYS A 1 144 ? -6.229 -17.026 -1.963 1.00 98.69 144 LYS A CA 1
ATOM 1172 C C . LYS A 1 144 ? -6.582 -16.100 -0.796 1.00 98.69 144 LYS A C 1
ATOM 1174 O O . LYS A 1 144 ? -6.341 -16.461 0.356 1.00 98.69 144 LYS A O 1
ATOM 1179 N N . LEU A 1 145 ? -7.150 -14.926 -1.076 1.00 98.81 145 LEU A N 1
ATOM 1180 C CA . LEU A 1 145 ? -7.481 -13.919 -0.061 1.00 98.81 145 LEU A CA 1
ATOM 1181 C C . LEU A 1 145 ? -8.595 -14.396 0.873 1.00 98.81 145 LEU A C 1
ATOM 1183 O O . LEU A 1 145 ? -8.462 -14.304 2.095 1.00 98.81 145 LEU A O 1
ATOM 1187 N N . THR A 1 146 ? -9.663 -14.959 0.305 1.00 98.75 146 THR A N 1
ATOM 1188 C CA . THR A 1 146 ? -10.791 -15.488 1.086 1.00 98.75 146 THR A CA 1
ATOM 1189 C C . THR A 1 146 ? -10.367 -16.676 1.952 1.00 98.75 146 THR A C 1
ATOM 1191 O O . THR A 1 146 ? -10.696 -16.708 3.137 1.00 98.75 146 THR A O 1
ATOM 1194 N N . LYS A 1 147 ? -9.543 -17.605 1.437 1.00 98.62 147 LYS A N 1
ATOM 1195 C CA . LYS A 1 147 ? -8.948 -18.693 2.244 1.00 98.62 147 LYS A CA 1
ATOM 1196 C C . LYS A 1 147 ? -8.025 -18.185 3.347 1.00 98.62 147 LYS A C 1
ATOM 1198 O O . LYS A 1 147 ? -7.955 -18.797 4.410 1.00 98.62 147 LYS A O 1
ATOM 1203 N N . ALA A 1 148 ? -7.334 -17.071 3.117 1.00 98.44 148 ALA A N 1
ATOM 1204 C CA . ALA A 1 148 ? -6.518 -16.405 4.127 1.00 98.44 148 ALA A CA 1
ATOM 1205 C C . ALA A 1 148 ? -7.348 -15.604 5.154 1.00 98.44 148 ALA A C 1
ATOM 1207 O O . ALA A 1 148 ? -6.757 -15.003 6.057 1.00 98.44 148 ALA A O 1
ATOM 1208 N N . GLY A 1 149 ? -8.682 -15.600 5.042 1.00 98.69 149 GLY A N 1
ATOM 1209 C CA . GLY A 1 149 ? -9.610 -15.012 6.009 1.00 98.69 149 GLY A CA 1
ATOM 1210 C C . GLY A 1 149 ? -9.864 -13.515 5.838 1.00 98.69 149 GLY A C 1
ATOM 1211 O O . GLY A 1 149 ? -10.254 -12.874 6.810 1.00 98.69 149 GLY A O 1
ATOM 1212 N N . TYR A 1 150 ? -9.609 -12.947 4.656 1.00 98.88 150 TYR A N 1
ATOM 1213 C CA . TYR A 1 150 ? -9.954 -11.555 4.357 1.00 98.88 150 TYR A CA 1
ATOM 1214 C C . TYR A 1 150 ? -11.362 -11.440 3.765 1.00 98.88 150 TYR A C 1
ATOM 1216 O O . TYR A 1 150 ? -11.771 -12.272 2.952 1.00 98.88 150 TYR A O 1
ATOM 1224 N N . ASP A 1 151 ? -12.059 -10.356 4.108 1.00 98.88 151 ASP A N 1
ATOM 1225 C CA . ASP A 1 151 ? -13.172 -9.856 3.299 1.00 98.88 151 ASP A CA 1
ATOM 1226 C C . ASP A 1 151 ? -12.617 -9.340 1.960 1.00 98.88 151 ASP A C 1
ATOM 1228 O O . ASP A 1 151 ? -11.575 -8.676 1.942 1.00 98.88 151 ASP A O 1
ATOM 1232 N N . VAL A 1 152 ? -13.303 -9.621 0.846 1.00 98.88 152 VAL A N 1
ATOM 1233 C CA . VAL A 1 152 ? -12.814 -9.294 -0.505 1.00 98.88 152 VAL A CA 1
ATOM 1234 C C . VAL A 1 152 ? -13.830 -8.475 -1.301 1.00 98.88 152 VAL A C 1
ATOM 1236 O O . VAL A 1 152 ? -14.990 -8.865 -1.424 1.00 98.88 152 VAL A O 1
ATOM 1239 N N . ILE A 1 153 ? -13.370 -7.370 -1.895 1.00 98.94 153 ILE A N 1
ATOM 1240 C CA . ILE A 1 153 ? -14.070 -6.636 -2.960 1.00 98.94 153 ILE A CA 1
ATOM 1241 C C . ILE A 1 153 ? -13.524 -7.130 -4.303 1.00 98.94 153 ILE A C 1
ATOM 1243 O O . ILE A 1 153 ? -12.314 -7.114 -4.529 1.00 98.94 153 ILE A O 1
ATOM 1247 N N . VAL A 1 154 ? -14.413 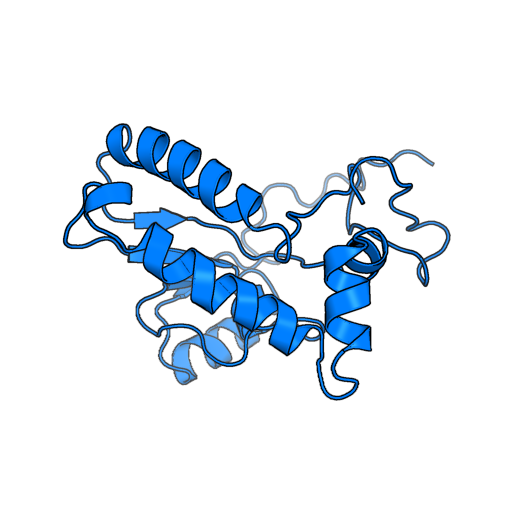-7.576 -5.192 1.00 98.75 154 VAL A N 1
ATOM 1248 C CA . VAL A 1 154 ? -14.044 -8.086 -6.519 1.00 98.75 154 VAL A CA 1
ATOM 1249 C C . VAL A 1 154 ? -13.986 -6.941 -7.523 1.00 98.75 154 VAL A C 1
ATOM 1251 O O . VAL A 1 154 ? -15.015 -6.355 -7.852 1.00 98.75 154 VAL A O 1
ATOM 1254 N N . SER A 1 155 ? -12.793 -6.694 -8.054 1.00 98.69 155 SER A N 1
ATOM 1255 C CA . SER A 1 155 ? -12.514 -5.676 -9.071 1.00 98.69 155 SER A CA 1
ATOM 1256 C C . SER A 1 155 ? -11.595 -6.227 -10.169 1.00 98.69 155 SER A C 1
ATOM 1258 O O . SER A 1 155 ? -10.768 -5.501 -10.707 1.00 98.69 155 SER A O 1
ATOM 1260 N N . SER A 1 156 ? -11.704 -7.526 -10.480 1.00 98.50 156 SER A N 1
ATOM 1261 C CA . SER A 1 156 ? -10.813 -8.230 -11.412 1.00 98.50 156 SER A CA 1
ATOM 1262 C C . SER A 1 156 ? -10.738 -7.544 -12.778 1.00 98.50 156 SER A C 1
ATOM 1264 O O . SER A 1 156 ? -11.756 -7.422 -13.463 1.00 98.50 156 SER A O 1
ATOM 1266 N N . ALA A 1 157 ? -9.534 -7.137 -13.182 1.00 97.81 157 ALA A N 1
ATOM 1267 C CA . ALA A 1 157 ? -9.290 -6.293 -14.346 1.00 97.81 157 ALA A CA 1
ATOM 1268 C C . ALA A 1 157 ? -9.810 -6.902 -15.652 1.00 97.81 157 ALA A C 1
ATOM 1270 O O . ALA A 1 157 ? -10.449 -6.200 -16.429 1.00 97.81 157 ALA A O 1
ATOM 1271 N N . ASP A 1 158 ? -9.672 -8.221 -15.827 1.00 97.44 158 ASP A N 1
ATOM 1272 C CA . ASP A 1 158 ? -10.168 -8.954 -17.004 1.00 97.44 158 ASP A CA 1
ATOM 1273 C C . ASP A 1 158 ? -11.689 -8.824 -17.235 1.00 97.44 158 ASP A C 1
ATOM 1275 O O . ASP A 1 158 ? -12.182 -9.142 -18.317 1.00 97.44 158 ASP A O 1
ATOM 1279 N N . PHE A 1 159 ? -12.445 -8.380 -16.223 1.00 97.75 159 PHE A N 1
ATOM 1280 C CA . PHE A 1 159 ? -13.906 -8.271 -16.269 1.00 97.75 159 PHE A CA 1
ATOM 1281 C C . PHE A 1 159 ? -14.440 -6.876 -15.917 1.00 97.75 159 PHE A C 1
ATOM 1283 O O . PHE A 1 159 ? -15.502 -6.504 -16.411 1.00 97.75 159 PHE A O 1
ATOM 1290 N N . MET A 1 160 ? -13.758 -6.130 -15.039 1.00 97.81 160 MET A N 1
ATOM 1291 C CA . MET A 1 160 ? -14.310 -4.937 -14.378 1.00 97.81 160 MET A CA 1
ATOM 1292 C C . MET A 1 160 ? -13.542 -3.639 -14.663 1.00 97.81 160 MET A C 1
ATOM 1294 O O . MET A 1 160 ? -14.038 -2.570 -14.307 1.00 97.81 160 MET A O 1
ATOM 1298 N N . TYR A 1 161 ? -12.359 -3.687 -15.287 1.00 98.12 161 TYR A N 1
ATOM 1299 C CA . TYR A 1 161 ? -11.621 -2.466 -15.633 1.00 98.12 161 TYR A CA 1
ATOM 1300 C C . TYR A 1 161 ? -12.237 -1.813 -16.873 1.00 98.12 161 TYR A C 1
ATOM 1302 O O . TYR A 1 161 ? -12.111 -2.299 -17.996 1.00 98.12 161 TYR A O 1
ATOM 1310 N N . LEU A 1 162 ? -12.945 -0.703 -16.656 1.00 98.25 162 LEU A N 1
ATOM 1311 C CA . LEU A 1 162 ? -13.705 0.003 -17.696 1.00 98.25 162 LEU A CA 1
ATOM 1312 C C . LEU A 1 162 ? -12.832 0.893 -18.598 1.00 98.25 162 LEU A C 1
ATOM 1314 O O . LEU A 1 162 ? -13.320 1.429 -19.590 1.00 98.25 162 LEU A O 1
ATOM 1318 N N . ASP A 1 163 ? -11.564 1.077 -18.248 1.00 97.25 163 ASP A N 1
ATOM 1319 C CA . ASP A 1 163 ? -10.567 1.868 -18.975 1.00 97.25 163 ASP A CA 1
ATOM 1320 C C . ASP A 1 163 ? -9.897 1.091 -20.127 1.00 97.25 163 ASP A C 1
ATOM 1322 O O . ASP A 1 163 ? -9.413 1.690 -21.097 1.00 97.25 163 ASP A O 1
ATOM 1326 N N . CYS A 1 164 ? -9.910 -0.243 -20.056 1.00 96.12 164 CYS A N 1
ATOM 1327 C CA . CYS A 1 164 ? -9.255 -1.127 -21.015 1.00 96.12 164 CYS A CA 1
ATOM 1328 C C . CYS A 1 164 ? -9.830 -1.013 -22.442 1.00 96.12 164 CYS A C 1
ATOM 1330 O O . CYS A 1 164 ? -10.981 -0.641 -22.660 1.00 96.12 164 CYS A O 1
ATOM 1332 N N . GLY A 1 165 ? -9.021 -1.386 -23.443 1.00 96.81 165 GLY A N 1
ATOM 1333 C CA . GLY A 1 165 ? -9.441 -1.443 -24.854 1.00 96.81 165 GLY A CA 1
ATOM 1334 C C . GLY A 1 165 ? -9.151 -0.189 -25.690 1.00 96.81 165 GLY A C 1
ATOM 1335 O O . GLY A 1 165 ? -9.505 -0.159 -26.865 1.00 96.81 165 GLY A O 1
ATOM 1336 N N . ASN A 1 166 ? -8.464 0.812 -25.125 1.00 95.88 166 ASN A N 1
ATOM 1337 C CA . ASN A 1 166 ? -8.153 2.088 -25.791 1.00 95.88 166 ASN A CA 1
ATOM 1338 C C . ASN A 1 166 ? -6.662 2.278 -26.162 1.00 95.88 166 ASN A C 1
ATOM 1340 O O . ASN A 1 166 ? -6.265 3.364 -26.577 1.00 95.88 166 ASN A O 1
ATOM 1344 N N . GLY A 1 167 ? -5.829 1.236 -26.044 1.00 95.12 167 GLY A N 1
ATOM 1345 C CA . GLY A 1 167 ? -4.378 1.321 -26.272 1.00 95.12 167 GLY A CA 1
ATOM 1346 C C . GLY A 1 167 ? -3.610 1.987 -25.119 1.00 95.12 167 GLY A C 1
ATOM 1347 O O . GLY A 1 167 ? -4.178 2.292 -24.075 1.00 95.12 167 GLY A O 1
ATOM 1348 N N . GLY A 1 168 ? -2.296 2.172 -25.289 1.00 94.12 168 GLY A N 1
ATOM 1349 C CA . GLY A 1 168 ? -1.449 2.861 -24.308 1.00 94.12 168 GLY A CA 1
ATOM 1350 C C . GLY A 1 168 ? -1.501 4.382 -24.472 1.00 94.12 168 GLY A C 1
ATOM 1351 O O . GLY A 1 168 ? -1.511 4.877 -25.596 1.00 94.12 168 GLY A O 1
ATOM 1352 N N . TYR A 1 169 ? -1.503 5.127 -23.362 1.00 94.69 169 TYR A N 1
ATOM 1353 C CA . TYR A 1 169 ? -1.505 6.598 -23.396 1.00 94.69 169 TYR A CA 1
ATOM 1354 C C . TYR A 1 169 ? -0.104 7.216 -23.539 1.00 94.69 169 TYR A C 1
ATOM 1356 O O . TYR A 1 169 ? 0.021 8.387 -23.895 1.00 94.69 169 TYR A O 1
ATOM 1364 N N . VAL A 1 170 ? 0.952 6.456 -23.233 1.00 91.56 170 VAL A N 1
ATOM 1365 C CA . VAL A 1 170 ? 2.340 6.918 -23.343 1.00 91.56 170 VAL A CA 1
ATOM 1366 C C . VAL A 1 170 ? 2.732 6.955 -24.819 1.00 91.56 170 VAL A C 1
ATOM 1368 O O . VAL A 1 170 ? 2.617 5.950 -25.519 1.00 91.56 170 VAL A O 1
ATOM 1371 N N . THR A 1 171 ? 3.181 8.116 -25.294 1.00 80.06 171 THR A N 1
ATOM 1372 C CA . THR A 1 171 ? 3.678 8.277 -26.665 1.00 80.06 171 THR A CA 1
ATOM 1373 C C . THR A 1 171 ? 5.082 7.688 -26.804 1.00 80.06 171 THR A C 1
ATOM 1375 O O . THR A 1 171 ? 5.821 7.599 -25.824 1.00 80.06 171 THR A O 1
ATOM 1378 N N . ASN A 1 172 ? 5.433 7.285 -28.023 1.00 57.22 172 ASN A N 1
ATOM 1379 C CA . ASN A 1 172 ? 6.758 6.779 -28.382 1.00 57.22 172 ASN A CA 1
ATOM 1380 C C . ASN A 1 172 ? 7.862 7.842 -28.319 1.00 57.22 172 ASN A C 1
ATOM 1382 O O . ASN A 1 172 ? 7.548 9.048 -28.441 1.00 57.22 172 ASN A O 1
#

pLDDT: mean 97.3, std 3.65, range [57.22, 98.94]

Organism: Photinus pyralis (NCBI:txid7054)

Sequence (172 aa):
CQNSWWSNDNWPLHTAVQPNPGQLDVMNPKTYQVVGKVYSELSKKFSDDFFHVGGDELQIGCFNFSKGIRDWFAADPKRTYFDLNQYWIDHAYPLFMSEENSGKKDRRLIMWEDVVLSADAHAHNVSKSVIMQSWNNGVANIDKLTKAGYDVIVSSADFMYLDCGNGGYVTN

Radius of gyration: 17.1 Å; chains: 1; bounding box: 42×35×45 Å